Protein AF-A0A9W6TYP0-F1 (afdb_monomer)

Structure (mmCIF, N/CA/C/O backbone):
data_AF-A0A9W6TYP0-F1
#
_entry.id   AF-A0A9W6TYP0-F1
#
loop_
_atom_site.group_PDB
_atom_site.id
_atom_site.type_symbol
_atom_site.label_atom_id
_atom_site.label_alt_id
_atom_site.label_comp_id
_atom_site.label_asym_id
_atom_site.label_entity_id
_atom_site.label_seq_id
_atom_site.pdbx_PDB_ins_code
_atom_site.Cartn_x
_atom_site.Cartn_y
_atom_site.Cartn_z
_atom_site.occupancy
_atom_site.B_iso_or_equiv
_atom_site.auth_seq_id
_atom_site.auth_comp_id
_atom_site.auth_asym_id
_atom_site.auth_atom_id
_atom_site.pdbx_PDB_model_num
ATOM 1 N N . MET A 1 1 ? -6.550 -7.919 21.035 1.00 45.91 1 MET A N 1
ATOM 2 C CA . MET A 1 1 ? -5.347 -8.775 21.146 1.00 45.91 1 MET A CA 1
ATOM 3 C C . MET A 1 1 ? -4.154 -7.860 21.370 1.00 45.91 1 MET A C 1
ATOM 5 O O . MET A 1 1 ? -4.134 -6.803 20.760 1.00 45.91 1 MET A O 1
ATOM 9 N N . HIS A 1 2 ? -3.223 -8.211 22.259 1.00 44.03 2 HIS A N 1
ATOM 10 C CA . HIS A 1 2 ? -2.003 -7.440 22.532 1.00 44.03 2 HIS A CA 1
ATOM 11 C C . HIS A 1 2 ? -0.826 -8.184 21.891 1.00 44.03 2 HIS A C 1
ATOM 13 O O . HIS A 1 2 ? -0.590 -9.338 22.238 1.00 44.03 2 HIS A O 1
ATOM 19 N N . PHE A 1 3 ? -0.145 -7.571 20.923 1.00 44.44 3 PHE A N 1
ATOM 20 C CA . PHE A 1 3 ? 1.033 -8.158 20.281 1.00 44.44 3 PHE A CA 1
ATOM 21 C C . PHE A 1 3 ? 2.247 -7.942 21.193 1.00 44.44 3 PHE A C 1
ATOM 23 O O . PHE A 1 3 ? 2.564 -6.800 21.519 1.00 44.44 3 PHE A O 1
ATOM 30 N N . ASP A 1 4 ? 2.880 -9.022 21.652 1.00 62.97 4 ASP A N 1
ATOM 31 C CA . ASP A 1 4 ? 4.096 -8.966 22.468 1.00 62.97 4 ASP A CA 1
ATOM 32 C C . ASP A 1 4 ? 5.327 -9.202 21.574 1.00 62.97 4 ASP A C 1
ATOM 34 O O . ASP A 1 4 ? 5.536 -10.332 21.128 1.00 62.97 4 ASP A O 1
ATOM 38 N N . PRO A 1 5 ? 6.147 -8.170 21.297 1.00 43.84 5 PRO A N 1
ATOM 39 C CA . PRO A 1 5 ? 7.323 -8.298 20.439 1.00 43.84 5 PRO 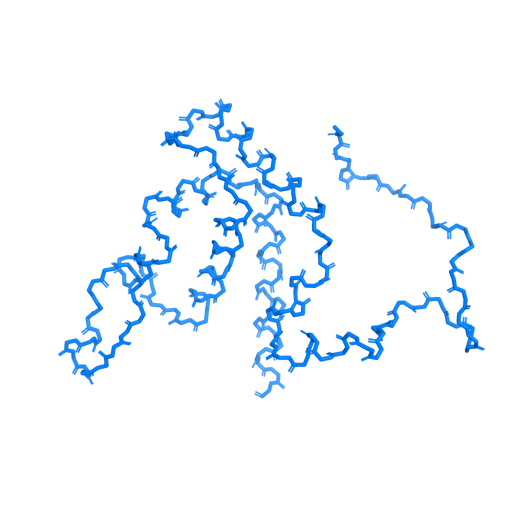A CA 1
ATOM 40 C C . PRO A 1 5 ? 8.440 -9.164 21.046 1.00 43.84 5 PRO A C 1
ATOM 42 O O . PRO A 1 5 ? 9.354 -9.543 20.319 1.00 43.84 5 PRO A O 1
ATOM 45 N N . ASN A 1 6 ? 8.376 -9.492 22.343 1.00 60.91 6 ASN A N 1
ATOM 46 C CA . ASN A 1 6 ? 9.315 -10.403 23.009 1.00 60.91 6 ASN A CA 1
ATOM 47 C C . ASN A 1 6 ? 8.686 -11.764 23.343 1.00 60.91 6 ASN A C 1
ATOM 49 O O . ASN A 1 6 ? 9.338 -12.605 23.967 1.00 60.91 6 ASN A O 1
ATOM 53 N N . GLY A 1 7 ? 7.434 -11.991 22.940 1.00 57.75 7 GLY A N 1
ATOM 54 C CA . GLY A 1 7 ? 6.731 -13.239 23.191 1.00 57.75 7 GLY A CA 1
ATOM 55 C C . GLY A 1 7 ? 7.383 -14.388 22.428 1.00 57.75 7 GLY A C 1
ATOM 56 O O . GLY A 1 7 ? 7.231 -14.498 21.214 1.00 57.75 7 GLY A O 1
ATOM 57 N N . HIS A 1 8 ? 8.097 -15.259 23.137 1.00 51.88 8 HIS A N 1
ATOM 58 C CA . HIS A 1 8 ? 8.525 -16.548 22.604 1.00 51.88 8 HIS A CA 1
ATOM 59 C C . HIS A 1 8 ? 7.448 -17.588 22.905 1.00 51.88 8 HIS A C 1
ATOM 61 O O . HIS A 1 8 ? 7.127 -17.851 24.063 1.00 51.88 8 HIS A O 1
ATOM 67 N N . LEU A 1 9 ? 6.888 -18.178 21.852 1.00 57.09 9 LEU A N 1
ATOM 68 C CA . LEU A 1 9 ? 6.117 -19.409 21.968 1.00 57.09 9 LEU A CA 1
ATOM 69 C C . LEU A 1 9 ? 7.108 -20.567 22.104 1.00 57.09 9 LEU A C 1
ATOM 71 O O . LEU A 1 9 ? 8.051 -20.657 21.318 1.00 57.09 9 LEU A O 1
ATOM 75 N N . GLU A 1 10 ? 6.902 -21.435 23.097 1.00 63.47 10 GLU A N 1
ATOM 76 C CA . GLU A 1 10 ? 7.586 -22.730 23.129 1.00 63.47 10 GLU A CA 1
ATOM 77 C C . GLU A 1 10 ? 7.326 -23.464 21.809 1.00 63.47 10 GLU A C 1
ATOM 79 O O . GLU A 1 10 ? 6.229 -23.375 21.244 1.00 63.47 10 GLU A O 1
ATOM 84 N N . GLU A 1 11 ? 8.351 -24.148 21.296 1.00 59.19 11 GLU A N 1
ATOM 85 C CA . GLU A 1 11 ? 8.248 -24.862 20.028 1.00 59.19 11 GLU A CA 1
ATOM 86 C C . GLU A 1 11 ? 7.068 -25.849 20.094 1.00 59.19 11 GLU A C 1
AT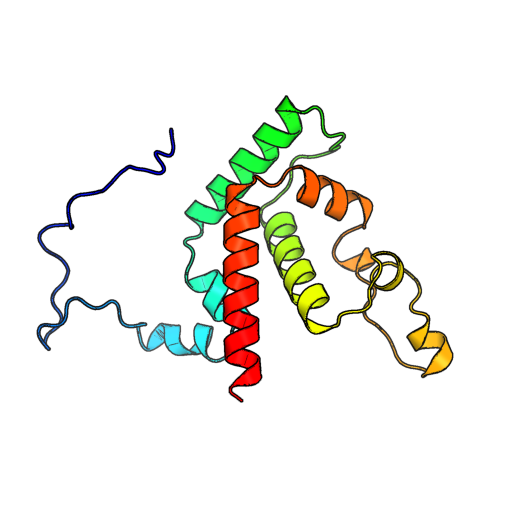OM 88 O O . GLU A 1 11 ? 6.991 -26.647 21.035 1.00 59.19 11 GLU A O 1
ATOM 93 N N . PRO A 1 12 ? 6.119 -25.797 19.140 1.00 59.59 12 PRO A N 1
ATOM 94 C CA . PRO A 1 12 ? 4.944 -26.650 19.186 1.00 59.59 12 PRO A CA 1
ATOM 95 C C . PRO A 1 12 ? 5.333 -28.130 19.225 1.00 59.59 12 PRO A C 1
ATOM 97 O O . PRO A 1 12 ? 5.967 -28.652 18.309 1.00 59.59 12 PRO A O 1
ATOM 100 N N . VAL A 1 13 ? 4.919 -28.833 20.277 1.00 70.62 13 VAL A N 1
ATOM 101 C CA . VAL A 1 13 ? 5.115 -30.282 20.393 1.00 70.62 13 VAL A CA 1
ATOM 102 C C . VAL A 1 13 ? 4.194 -31.009 19.410 1.00 70.62 13 VAL A C 1
ATOM 104 O O . VAL A 1 13 ? 3.003 -30.714 19.334 1.00 70.62 13 VAL A O 1
ATOM 107 N N . GLY A 1 14 ? 4.732 -31.986 18.675 1.00 63.00 14 GLY A N 1
ATOM 108 C CA . GLY A 1 14 ? 3.949 -32.797 17.733 1.00 63.00 14 GLY A CA 1
ATOM 109 C C . GLY A 1 14 ? 3.786 -32.182 16.340 1.00 63.00 14 GLY A C 1
ATOM 110 O O . GLY A 1 14 ? 2.738 -32.353 15.717 1.00 63.00 14 GLY A O 1
ATOM 111 N N . LEU A 1 15 ? 4.808 -31.475 15.841 1.00 65.00 15 LEU A N 1
ATOM 112 C CA . LEU A 1 15 ? 4.859 -31.052 14.440 1.00 65.00 15 LEU A CA 1
ATOM 113 C C . LEU A 1 15 ? 4.634 -32.250 13.507 1.00 65.00 15 LEU A C 1
ATOM 115 O O . LEU A 1 15 ? 5.137 -33.348 13.749 1.00 65.00 15 LEU A O 1
ATO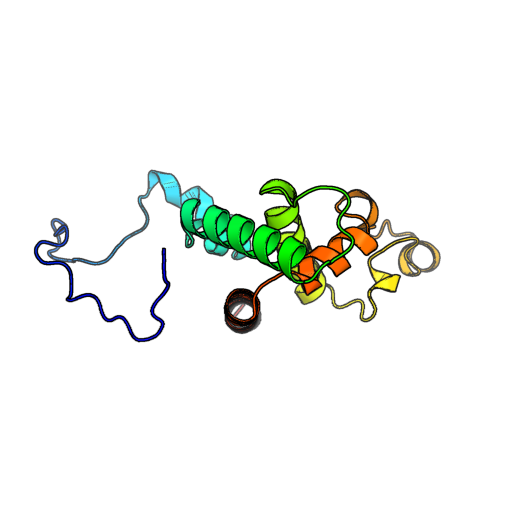M 119 N N . PHE A 1 16 ? 3.878 -32.021 12.433 1.00 69.12 16 PHE A N 1
ATOM 120 C CA . PHE A 1 16 ? 3.627 -33.028 11.408 1.00 69.12 16 PHE A CA 1
ATOM 121 C C . PHE A 1 16 ? 4.959 -33.543 10.849 1.00 69.12 16 PHE A C 1
ATOM 123 O O . PHE A 1 16 ? 5.708 -32.787 10.229 1.00 69.12 16 PHE A O 1
ATOM 130 N N . GLN A 1 17 ? 5.245 -34.824 11.079 1.00 69.62 17 GLN A N 1
ATOM 131 C CA . GLN A 1 17 ? 6.395 -35.502 10.497 1.00 69.62 17 GLN A CA 1
ATOM 132 C C . GLN A 1 17 ? 5.998 -36.087 9.151 1.00 69.62 17 GLN A C 1
ATOM 134 O O . GLN A 1 17 ? 5.050 -36.869 9.044 1.00 69.62 17 GLN A O 1
ATOM 139 N N . ARG A 1 18 ? 6.731 -35.684 8.118 1.00 70.50 18 ARG A N 1
ATOM 140 C CA . ARG A 1 18 ? 6.630 -36.288 6.792 1.00 70.50 18 ARG A CA 1
ATOM 141 C C . ARG A 1 18 ? 7.227 -37.693 6.806 1.00 70.50 18 ARG A C 1
ATOM 143 O O . ARG A 1 18 ? 7.971 -38.061 7.711 1.00 70.50 18 ARG A O 1
ATOM 150 N N . GLU A 1 19 ? 6.927 -38.469 5.767 1.00 77.94 19 GLU A N 1
ATOM 151 C CA . GLU A 1 19 ? 7.458 -39.831 5.605 1.00 77.94 19 GLU A CA 1
ATOM 152 C C . GLU A 1 19 ? 8.996 -39.878 5.532 1.00 77.94 19 GLU A C 1
ATOM 154 O O . GLU A 1 19 ? 9.594 -40.894 5.873 1.00 77.94 19 GLU A O 1
ATOM 159 N N . ASP A 1 20 ? 9.643 -38.775 5.142 1.00 81.62 20 ASP A N 1
ATOM 160 C CA . ASP A 1 20 ? 11.103 -38.606 5.126 1.00 81.62 20 ASP A CA 1
ATOM 161 C C . ASP A 1 20 ? 11.697 -38.205 6.495 1.00 81.62 20 ASP A C 1
ATOM 163 O O . ASP A 1 20 ? 12.907 -38.007 6.614 1.00 81.62 20 ASP A O 1
ATOM 167 N N . GLY A 1 21 ? 10.862 -38.079 7.531 1.00 78.88 21 GLY A N 1
ATOM 168 C CA . GLY A 1 21 ? 11.253 -37.650 8.875 1.00 78.88 21 GLY A CA 1
ATOM 169 C C . GLY A 1 21 ? 11.454 -36.139 9.024 1.00 78.88 21 GLY A C 1
ATOM 170 O O . GLY A 1 21 ? 11.784 -35.678 10.118 1.00 78.88 21 GLY A O 1
ATOM 171 N N . SER A 1 22 ? 11.244 -35.354 7.963 1.00 74.19 22 SER A N 1
ATOM 172 C CA . SER A 1 22 ? 11.348 -33.898 8.010 1.00 74.19 22 SER A CA 1
ATOM 173 C C . SER A 1 22 ? 10.118 -33.261 8.662 1.00 74.19 22 SER A C 1
ATOM 175 O O . SER A 1 22 ? 8.974 -33.659 8.424 1.00 74.19 22 SER A O 1
ATOM 177 N N . THR A 1 23 ? 10.354 -32.215 9.453 1.00 71.62 23 THR A N 1
ATOM 178 C CA . THR A 1 23 ? 9.321 -31.315 9.995 1.00 71.62 23 THR A CA 1
ATOM 179 C C . THR A 1 23 ? 9.195 -30.022 9.183 1.00 71.62 23 THR A C 1
ATOM 181 O O . THR A 1 23 ? 8.412 -29.137 9.528 1.00 71.62 23 THR A O 1
ATOM 184 N N . SER A 1 24 ? 9.953 -29.888 8.088 1.00 62.12 24 SER A N 1
ATOM 185 C CA . SER A 1 24 ? 9.953 -28.687 7.257 1.00 62.12 24 SER A CA 1
ATOM 186 C C . SER A 1 24 ? 8.625 -28.514 6.515 1.00 62.12 24 SER A C 1
ATOM 188 O O . SER A 1 24 ? 8.074 -29.444 5.911 1.00 62.12 24 SER A O 1
ATOM 190 N N . SER A 1 25 ? 8.127 -27.279 6.492 1.00 62.41 25 SER A N 1
ATOM 191 C CA . SER A 1 25 ? 7.032 -26.889 5.611 1.00 62.41 25 SER A CA 1
ATOM 192 C C . SER A 1 25 ? 7.525 -26.877 4.163 1.00 62.41 25 SER A C 1
ATOM 194 O O . SER A 1 25 ? 8.310 -26.014 3.780 1.00 62.41 25 SER A O 1
ATOM 196 N N . VAL A 1 26 ? 7.059 -27.821 3.348 1.00 63.03 26 VAL A N 1
ATOM 197 C CA . VAL A 1 26 ? 7.251 -27.800 1.891 1.00 63.03 26 VAL A CA 1
ATOM 198 C C . VAL A 1 26 ? 5.947 -27.367 1.248 1.00 63.03 26 VAL A C 1
ATOM 200 O O . VAL A 1 26 ? 4.876 -27.865 1.617 1.00 63.03 26 VAL A O 1
ATOM 203 N N . LEU A 1 27 ? 6.062 -26.467 0.276 1.00 59.38 27 LEU A N 1
ATOM 204 C CA . LEU A 1 27 ? 4.974 -26.067 -0.599 1.00 59.38 27 LEU A CA 1
ATOM 205 C C . LEU A 1 27 ? 4.318 -27.313 -1.205 1.00 59.38 27 LEU A C 1
ATOM 207 O O . LEU A 1 27 ? 5.002 -28.171 -1.761 1.00 59.38 27 LEU A O 1
ATOM 211 N N . LYS A 1 28 ? 2.995 -27.442 -1.068 1.00 67.00 28 LYS A N 1
ATOM 212 C CA . LYS A 1 28 ? 2.293 -28.544 -1.723 1.00 67.00 28 LYS A CA 1
ATOM 213 C C . LYS A 1 28 ? 2.368 -28.361 -3.232 1.00 67.00 28 LYS A C 1
ATOM 215 O O . LYS A 1 28 ? 2.156 -27.256 -3.726 1.00 67.00 28 LYS A O 1
ATOM 220 N N . GLU A 1 29 ? 2.578 -29.463 -3.942 1.00 72.25 29 GLU A N 1
ATOM 221 C CA . GLU A 1 29 ? 2.727 -29.468 -5.398 1.00 72.25 29 GLU A CA 1
ATOM 222 C C . GLU A 1 29 ? 1.532 -28.810 -6.110 1.00 72.25 29 GLU A C 1
ATOM 224 O O . GLU A 1 29 ? 1.705 -28.038 -7.046 1.00 72.25 29 GLU A O 1
ATOM 229 N N . GLU A 1 30 ? 0.321 -29.008 -5.582 1.00 69.06 30 GLU A N 1
ATOM 230 C CA . GLU A 1 30 ? -0.921 -28.393 -6.074 1.00 69.06 30 GLU A CA 1
ATOM 231 C C . GLU A 1 30 ? -0.923 -26.853 -6.032 1.00 69.06 30 GLU A C 1
ATOM 233 O O . GLU A 1 30 ? -1.592 -26.215 -6.843 1.00 69.06 30 GLU A O 1
ATOM 238 N N . TYR A 1 31 ? -0.140 -26.243 -5.138 1.00 60.31 31 TYR A N 1
ATOM 239 C CA . TYR A 1 31 ? -0.004 -24.790 -5.011 1.00 60.31 31 TYR A CA 1
ATOM 240 C C . TYR A 1 31 ? 1.296 -24.255 -5.608 1.00 60.31 31 TYR A C 1
ATOM 242 O O . TYR A 1 31 ? 1.485 -23.041 -5.606 1.00 60.31 31 TYR A O 1
ATOM 250 N N . ARG A 1 32 ? 2.168 -25.116 -6.155 1.00 68.00 32 ARG A N 1
ATOM 251 C CA . ARG A 1 32 ? 3.455 -24.705 -6.736 1.00 68.00 32 ARG A CA 1
ATOM 252 C C . ARG A 1 32 ? 3.287 -23.600 -7.777 1.00 68.00 32 ARG A C 1
ATOM 254 O O . ARG A 1 32 ? 3.966 -22.583 -7.693 1.00 68.00 32 ARG A O 1
ATOM 261 N N . HIS A 1 33 ? 2.295 -23.746 -8.653 1.00 64.94 33 HIS A N 1
ATOM 262 C CA . HIS A 1 33 ? 1.976 -22.776 -9.701 1.00 64.94 33 HIS A CA 1
ATOM 263 C C . HIS A 1 33 ? 1.764 -21.343 -9.174 1.00 64.94 33 HIS A C 1
ATOM 265 O O . HIS A 1 33 ? 2.138 -20.384 -9.837 1.00 64.94 33 HIS A O 1
ATOM 271 N N . MET A 1 34 ? 1.244 -21.162 -7.952 1.00 52.62 34 MET A N 1
ATOM 272 C CA . MET A 1 34 ? 1.034 -19.828 -7.366 1.00 52.62 34 MET A CA 1
ATOM 273 C C . MET A 1 34 ? 2.350 -19.084 -7.083 1.00 52.62 34 MET A C 1
ATOM 275 O O . MET A 1 34 ? 2.366 -17.854 -7.052 1.00 52.62 34 MET A O 1
ATOM 279 N N . PHE A 1 35 ? 3.446 -19.826 -6.906 1.00 57.59 35 PHE A N 1
ATOM 280 C CA . PHE A 1 35 ? 4.784 -19.318 -6.587 1.00 57.59 35 PHE A CA 1
ATOM 281 C C . PHE A 1 35 ? 5.713 -19.290 -7.812 1.00 57.59 35 PHE A C 1
ATOM 283 O O . PHE A 1 35 ? 6.806 -18.735 -7.746 1.00 57.59 35 PHE A O 1
ATOM 290 N N . GLU A 1 36 ? 5.276 -19.852 -8.943 1.00 62.38 36 GLU A N 1
ATOM 291 C CA . GLU A 1 36 ? 6.026 -19.883 -10.207 1.00 62.38 36 GLU A CA 1
ATOM 292 C C . GLU A 1 36 ? 5.890 -18.584 -11.021 1.00 62.38 36 GLU A C 1
ATOM 294 O O . GLU A 1 36 ? 6.619 -18.382 -11.989 1.00 62.38 36 GLU A O 1
ATOM 299 N N . HIS A 1 37 ? 4.957 -17.696 -10.657 1.00 55.94 37 HIS A N 1
ATOM 300 C CA . HIS A 1 37 ? 4.591 -16.548 -11.492 1.00 55.94 37 HIS A CA 1
ATOM 301 C C . HIS A 1 37 ? 5.370 -15.254 -11.193 1.00 55.94 37 HIS A C 1
ATOM 303 O O . HIS A 1 37 ? 5.742 -14.553 -12.131 1.00 55.94 37 HIS A O 1
ATOM 309 N N . SER A 1 38 ? 5.626 -14.909 -9.924 1.00 61.69 38 SER A N 1
ATOM 310 C CA . SER A 1 38 ? 6.473 -13.760 -9.553 1.00 61.69 38 SER A CA 1
ATOM 311 C C . SER A 1 38 ? 6.872 -13.787 -8.072 1.00 61.69 38 SER A C 1
ATOM 313 O O . SER A 1 38 ? 6.102 -14.239 -7.223 1.00 61.69 38 SER A O 1
ATOM 315 N N . ALA A 1 39 ? 8.039 -13.220 -7.735 1.00 61.53 39 ALA A N 1
ATOM 316 C CA . ALA A 1 39 ? 8.494 -13.044 -6.347 1.00 61.53 39 ALA A CA 1
ATOM 317 C C . ALA A 1 39 ? 7.465 -12.294 -5.472 1.00 61.53 39 ALA A C 1
ATOM 319 O O . ALA A 1 39 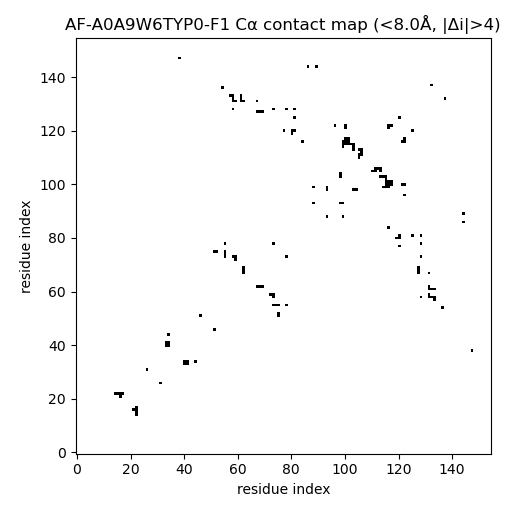? 7.338 -12.545 -4.274 1.00 61.53 39 ALA A O 1
ATOM 320 N N . SER A 1 40 ? 6.675 -11.405 -6.080 1.00 57.72 40 SER A N 1
ATOM 321 C CA . SER A 1 40 ? 5.575 -10.690 -5.430 1.00 57.72 40 SER A CA 1
ATOM 322 C C . SER A 1 40 ? 4.381 -11.589 -5.080 1.00 57.72 40 SER A C 1
ATOM 324 O O . SER A 1 40 ? 3.845 -11.457 -3.981 1.00 57.72 40 SER A O 1
ATOM 326 N N . SER A 1 41 ? 3.988 -12.538 -5.936 1.00 59.72 41 SER A N 1
ATOM 327 C CA . SER A 1 41 ? 2.943 -13.525 -5.607 1.00 59.72 41 SER A CA 1
ATOM 328 C C . SER A 1 41 ? 3.378 -14.441 -4.465 1.00 59.72 41 SER A C 1
ATOM 330 O O . SER A 1 41 ? 2.615 -14.661 -3.522 1.00 59.72 41 SER A O 1
ATOM 332 N N . SER A 1 42 ? 4.635 -14.889 -4.499 1.00 62.59 42 SER A N 1
ATOM 333 C CA . SER A 1 42 ? 5.236 -15.691 -3.433 1.00 62.59 42 SER A CA 1
ATOM 334 C C . SER A 1 42 ? 5.226 -14.948 -2.095 1.00 62.59 42 SER A C 1
ATOM 336 O O . SER A 1 42 ? 4.809 -15.513 -1.086 1.00 62.59 42 SER A O 1
ATOM 338 N N . PHE A 1 43 ? 5.582 -13.659 -2.085 1.00 66.38 43 PHE A N 1
ATOM 339 C CA . PHE A 1 43 ? 5.552 -12.825 -0.881 1.00 66.38 43 PHE A CA 1
ATOM 340 C C . PHE A 1 43 ? 4.158 -12.742 -0.238 1.00 66.38 43 PHE A C 1
ATOM 342 O O . PHE A 1 43 ? 4.013 -12.951 0.968 1.00 66.38 43 PHE A O 1
ATOM 349 N N . PHE A 1 44 ? 3.113 -12.478 -1.029 1.00 63.28 44 PHE A N 1
ATOM 350 C CA . PHE A 1 44 ? 1.754 -12.389 -0.484 1.00 63.28 44 PHE A CA 1
ATOM 351 C C . PHE A 1 44 ? 1.202 -13.740 -0.027 1.00 63.28 44 PHE A C 1
ATOM 353 O O . PHE A 1 44 ? 0.406 -13.773 0.910 1.00 63.28 44 PHE A O 1
ATOM 360 N N . ALA A 1 45 ? 1.639 -14.844 -0.636 1.00 65.50 45 ALA A N 1
ATOM 361 C CA . ALA A 1 45 ? 1.245 -16.186 -0.225 1.00 65.50 45 ALA A CA 1
ATOM 362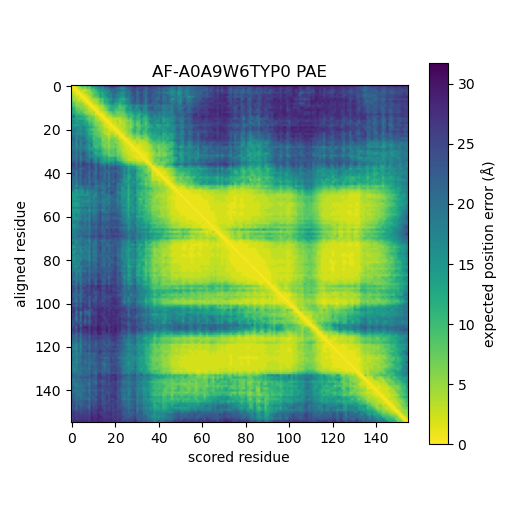 C C . ALA A 1 45 ? 1.907 -16.636 1.094 1.00 65.50 45 ALA A C 1
ATOM 364 O O . ALA A 1 45 ? 1.349 -17.481 1.796 1.00 65.50 45 ALA A O 1
ATOM 365 N N . TYR A 1 46 ? 3.053 -16.053 1.467 1.00 66.88 46 TYR A N 1
ATOM 366 C CA . TYR A 1 46 ? 3.735 -16.344 2.735 1.00 66.88 46 TYR A CA 1
ATOM 367 C C . TYR A 1 46 ? 3.011 -15.789 3.968 1.00 66.88 46 TYR A C 1
ATOM 369 O O . TYR A 1 46 ? 3.157 -16.332 5.064 1.00 66.88 46 TYR A O 1
ATOM 377 N N . LEU A 1 47 ? 2.233 -14.715 3.812 1.00 75.50 47 LEU A N 1
ATOM 378 C CA . LEU A 1 47 ? 1.541 -14.066 4.923 1.00 75.50 47 LEU A CA 1
ATOM 379 C C . LEU A 1 47 ? 0.053 -14.448 4.930 1.00 75.50 47 LEU A C 1
ATOM 381 O O . LEU A 1 47 ? -0.663 -14.126 3.979 1.00 75.50 47 LEU A O 1
ATOM 385 N N . PRO A 1 48 ? -0.455 -15.095 6.002 1.00 81.56 48 PRO A N 1
ATOM 386 C CA . PRO A 1 48 ? -1.854 -15.506 6.077 1.00 81.56 48 PRO A CA 1
ATOM 387 C C . PRO A 1 48 ? -2.819 -14.331 5.900 1.00 81.56 48 PRO A C 1
ATOM 389 O O . PRO A 1 48 ? -2.578 -13.237 6.403 1.00 81.56 48 PRO A O 1
ATOM 392 N N . LEU A 1 49 ? -3.985 -14.564 5.292 1.00 82.19 49 LEU A N 1
ATOM 393 C CA . LEU A 1 49 ? -5.005 -13.519 5.111 1.00 82.19 49 LEU A CA 1
ATOM 394 C C . LEU A 1 49 ? -5.382 -12.814 6.430 1.00 82.19 49 LEU A C 1
ATOM 396 O O . LEU A 1 49 ? -5.606 -11.604 6.447 1.00 82.19 49 LEU A O 1
ATOM 400 N N . TYR A 1 50 ? -5.406 -13.554 7.542 1.00 83.50 50 TYR A N 1
ATOM 401 C CA . TYR A 1 50 ? -5.669 -13.012 8.878 1.00 83.50 50 TYR A CA 1
ATOM 402 C C . TYR A 1 50 ? -4.644 -11.964 9.321 1.00 83.50 50 TYR A C 1
ATOM 404 O O . TYR A 1 50 ? -5.019 -10.985 9.965 1.00 83.50 50 TYR A O 1
ATOM 412 N N . PHE A 1 51 ? -3.373 -12.121 8.940 1.00 85.69 51 PHE A N 1
ATOM 413 C CA . PHE A 1 51 ? -2.345 -11.117 9.205 1.00 85.69 51 PHE A CA 1
ATOM 414 C C . PHE A 1 51 ? -2.723 -9.788 8.543 1.00 85.69 51 PHE A C 1
ATOM 416 O O . PHE A 1 51 ? -2.767 -8.749 9.199 1.00 85.69 51 PHE A O 1
ATOM 423 N N . TRP A 1 52 ? -3.108 -9.826 7.267 1.00 87.38 52 TRP A N 1
ATOM 424 C CA . TRP A 1 52 ? -3.517 -8.627 6.536 1.00 87.38 52 TRP A CA 1
ATOM 425 C C . TRP A 1 52 ? -4.815 -8.013 7.064 1.00 87.38 52 TRP A C 1
ATOM 427 O O . TRP A 1 52 ? -4.965 -6.791 7.053 1.00 87.38 52 TRP A O 1
ATOM 437 N N . GLN A 1 53 ? -5.744 -8.833 7.564 1.00 90.50 53 GLN A N 1
ATOM 438 C CA . GLN A 1 53 ? -6.957 -8.335 8.220 1.00 90.50 53 GLN A CA 1
ATOM 439 C C . GLN A 1 53 ? -6.614 -7.567 9.496 1.00 90.50 53 GLN A C 1
ATOM 441 O O . GLN A 1 53 ? -7.172 -6.494 9.727 1.00 90.50 53 GLN A O 1
ATOM 446 N N . GLN A 1 54 ? -5.664 -8.078 10.280 1.00 89.38 54 GLN A N 1
ATOM 447 C CA . GLN A 1 54 ? -5.185 -7.407 11.481 1.00 89.38 54 GLN A CA 1
ATOM 448 C C . GLN A 1 54 ? -4.463 -6.099 11.136 1.00 89.38 54 GLN A C 1
ATOM 450 O O . GLN A 1 54 ? -4.778 -5.060 11.711 1.00 89.38 54 GLN A O 1
ATOM 455 N N . VAL A 1 55 ? -3.578 -6.106 10.133 1.00 89.62 55 VAL A N 1
ATOM 456 C CA . VAL A 1 55 ? -2.923 -4.884 9.629 1.00 89.62 55 VAL A CA 1
ATOM 457 C C . VAL A 1 55 ? -3.954 -3.837 9.204 1.00 89.62 55 VAL A C 1
ATOM 459 O O . VAL A 1 55 ? -3.831 -2.661 9.555 1.00 89.62 55 VAL A O 1
ATOM 462 N N . LEU A 1 56 ? -4.992 -4.250 8.473 1.00 93.06 56 LEU A N 1
ATOM 463 C CA . LEU A 1 56 ? -6.063 -3.358 8.040 1.00 93.06 56 LEU A CA 1
ATOM 464 C C . LEU A 1 56 ? -6.843 -2.778 9.226 1.00 93.06 56 LEU A C 1
ATOM 466 O O . LEU A 1 56 ? -7.145 -1.581 9.236 1.00 93.06 56 LEU A O 1
ATOM 470 N N . HIS A 1 57 ? -7.175 -3.619 10.207 1.00 91.75 57 HIS A N 1
ATOM 471 C CA . HIS A 1 57 ? -7.886 -3.211 11.414 1.00 91.75 57 HIS A CA 1
ATOM 472 C C . HIS A 1 57 ? -7.095 -2.153 12.188 1.00 91.75 57 HIS A C 1
ATOM 474 O O . HIS A 1 57 ? -7.612 -1.061 12.430 1.00 91.75 57 HIS A O 1
ATOM 480 N N . GLU A 1 58 ? -5.821 -2.423 12.477 1.00 90.69 58 GLU A N 1
ATOM 481 C CA . GLU A 1 58 ? -4.958 -1.491 13.208 1.00 90.69 58 GLU A CA 1
ATOM 482 C C . GLU A 1 58 ? -4.714 -0.193 12.428 1.00 90.69 58 GLU A C 1
ATOM 484 O O . GLU A 1 58 ? -4.751 0.892 13.005 1.00 90.69 58 GLU A O 1
ATOM 489 N N . THR A 1 59 ? -4.561 -0.266 11.102 1.00 91.94 59 THR A N 1
ATOM 490 C CA . THR A 1 59 ? -4.406 0.927 10.248 1.00 91.94 59 THR A CA 1
ATOM 491 C C . THR A 1 59 ? -5.637 1.835 10.323 1.00 91.94 59 THR A C 1
ATOM 493 O O . THR A 1 59 ? -5.519 3.058 10.431 1.00 91.94 59 THR A O 1
ATOM 496 N N . ASN A 1 60 ? -6.839 1.253 10.283 1.00 93.06 60 ASN A N 1
ATOM 497 C CA . ASN A 1 60 ? -8.085 2.008 10.403 1.00 93.06 60 ASN A CA 1
ATOM 498 C C . ASN A 1 60 ? -8.272 2.593 11.811 1.00 93.06 60 ASN A C 1
ATOM 500 O O . ASN A 1 60 ? -8.659 3.759 11.932 1.00 93.06 60 ASN A O 1
ATOM 504 N N . ASN A 1 61 ? -7.948 1.829 12.858 1.00 92.00 61 ASN A N 1
ATOM 505 C CA . ASN A 1 61 ? -7.972 2.316 14.239 1.00 92.00 61 ASN A CA 1
ATOM 506 C C . ASN A 1 61 ? -7.006 3.490 14.420 1.00 92.00 61 ASN A C 1
ATOM 508 O O . ASN A 1 61 ? -7.397 4.541 14.930 1.00 92.00 61 ASN A O 1
ATOM 512 N N . TYR A 1 62 ? -5.771 3.355 13.933 1.00 90.69 62 TYR A N 1
ATOM 513 C CA . TYR A 1 62 ? -4.765 4.408 13.998 1.00 90.69 62 TYR A CA 1
ATOM 514 C C . TYR A 1 62 ? -5.227 5.675 13.275 1.00 90.69 62 TYR A C 1
ATOM 516 O O . TYR A 1 62 ? -5.103 6.773 13.822 1.00 90.69 62 TYR A O 1
ATOM 524 N N . ALA A 1 63 ? -5.798 5.541 12.074 1.00 90.56 63 ALA A N 1
ATOM 525 C CA . ALA A 1 63 ? -6.327 6.678 11.327 1.00 90.56 63 ALA A CA 1
ATOM 526 C C . ALA A 1 63 ? -7.441 7.411 12.088 1.00 90.56 63 ALA A C 1
ATOM 528 O O . ALA A 1 63 ? -7.466 8.643 12.084 1.00 90.56 63 ALA A O 1
ATOM 529 N N . SER A 1 64 ? -8.317 6.665 12.770 1.00 89.19 64 SER A N 1
ATOM 530 C CA . SER A 1 64 ? -9.376 7.226 13.612 1.00 89.19 64 SER A CA 1
ATOM 531 C C . SER A 1 64 ? -8.814 7.955 14.836 1.00 89.19 64 SER A C 1
ATOM 533 O O . SER A 1 64 ? -9.223 9.079 15.115 1.00 89.19 64 SER A O 1
ATOM 535 N N . VAL A 1 65 ? -7.872 7.340 15.557 1.00 89.62 65 VAL A N 1
ATOM 536 C CA . VAL A 1 65 ? -7.276 7.906 16.782 1.00 89.62 65 VAL A CA 1
ATOM 537 C C . VAL A 1 65 ? -6.452 9.160 16.483 1.00 89.62 65 VAL A C 1
ATOM 539 O O . VAL A 1 65 ? -6.510 10.129 17.232 1.00 89.62 65 VAL A O 1
ATOM 542 N N . ASN A 1 66 ? -5.725 9.173 15.364 1.00 88.12 66 ASN A N 1
ATOM 543 C CA . ASN A 1 66 ? -4.856 10.287 14.971 1.00 88.12 66 ASN A CA 1
ATOM 544 C C . ASN A 1 66 ? -5.559 11.320 14.074 1.00 88.12 66 ASN A C 1
ATOM 546 O O . ASN A 1 66 ? -4.890 12.152 13.462 1.00 88.12 66 ASN A O 1
ATOM 550 N N . ALA A 1 67 ? -6.893 11.256 13.969 1.00 88.00 67 ALA A N 1
ATOM 551 C CA . ALA A 1 67 ? -7.719 12.173 13.182 1.00 88.00 67 ALA A CA 1
ATOM 552 C C . ALA A 1 67 ? -7.210 12.389 11.740 1.00 88.00 67 ALA A C 1
ATOM 554 O O . ALA A 1 67 ? -7.307 13.488 11.183 1.00 88.00 67 ALA A O 1
ATOM 555 N N . ILE A 1 68 ? -6.671 11.335 11.113 1.00 88.25 68 ILE A N 1
ATOM 556 C CA . ILE A 1 68 ? -6.288 11.391 9.700 1.00 88.25 68 ILE A CA 1
ATOM 557 C C . ILE A 1 68 ? -7.580 11.624 8.905 1.00 88.25 68 ILE A C 1
ATOM 559 O O . ILE A 1 68 ? -8.552 10.898 9.121 1.00 88.25 68 ILE A O 1
ATOM 563 N N . PRO A 1 69 ? -7.633 12.602 7.978 1.00 88.31 69 PRO A N 1
ATOM 564 C CA . PRO A 1 69 ? -8.868 13.010 7.307 1.00 88.31 69 PRO A CA 1
ATOM 565 C C . PRO A 1 69 ? -9.301 12.002 6.225 1.00 88.31 69 PRO A C 1
ATOM 567 O O . PRO A 1 69 ? -9.346 12.299 5.024 1.00 88.31 69 PRO A O 1
ATOM 570 N N . ILE A 1 70 ? -9.612 10.775 6.640 1.00 88.88 70 ILE A N 1
ATOM 571 C CA . ILE A 1 70 ? -10.151 9.715 5.797 1.00 88.88 70 ILE A CA 1
ATOM 572 C C . ILE A 1 70 ? -11.677 9.831 5.735 1.00 88.88 70 ILE A C 1
ATOM 574 O O . ILE A 1 70 ? -12.363 9.834 6.747 1.00 88.88 70 ILE A O 1
ATOM 578 N N . LYS A 1 71 ? -12.233 9.922 4.521 1.00 87.06 71 LYS A N 1
ATOM 579 C CA . LYS A 1 71 ? -13.696 9.961 4.320 1.00 87.06 71 LYS A CA 1
ATOM 580 C C . LYS A 1 71 ? -14.367 8.612 4.591 1.00 87.06 71 LYS A C 1
ATOM 582 O O . LYS A 1 71 ? -15.527 8.565 4.970 1.00 87.06 71 LYS A O 1
ATOM 587 N N . LYS A 1 72 ? -13.641 7.527 4.319 1.00 92.94 72 LYS A N 1
ATOM 588 C CA . LYS A 1 72 ? -14.082 6.142 4.490 1.00 92.94 72 LYS A CA 1
ATOM 589 C C . LYS A 1 72 ? -12.921 5.303 5.038 1.00 92.94 72 LYS A C 1
ATOM 591 O O . LYS A 1 72 ? -11.776 5.583 4.642 1.00 92.94 72 LYS A O 1
ATOM 596 N N . PRO A 1 73 ? -13.189 4.290 5.882 1.00 94.25 73 PRO A N 1
ATOM 597 C CA . PRO A 1 73 ? -12.185 3.310 6.278 1.00 94.25 73 PRO A CA 1
ATOM 598 C C . PRO A 1 73 ? -11.523 2.679 5.057 1.00 94.25 73 PRO A C 1
ATOM 600 O O . PRO A 1 73 ? -12.109 2.617 3.971 1.00 94.25 73 PRO A O 1
ATOM 603 N N . PHE A 1 74 ? -10.278 2.267 5.217 1.00 95.50 74 PHE A N 1
ATOM 604 C CA . PHE A 1 74 ? -9.564 1.513 4.207 1.00 95.50 74 PHE A CA 1
ATOM 605 C C . PHE A 1 74 ? -10.127 0.099 4.097 1.00 95.50 74 PHE A C 1
ATOM 607 O O . PHE A 1 74 ? -10.565 -0.490 5.088 1.00 95.50 74 PHE A O 1
ATOM 614 N N . THR A 1 75 ? -10.103 -0.440 2.883 1.00 95.81 75 THR A N 1
ATOM 615 C CA . THR A 1 75 ? -10.524 -1.817 2.582 1.00 95.81 75 THR A CA 1
ATOM 616 C C . THR A 1 75 ? -9.321 -2.726 2.344 1.00 95.81 75 THR A C 1
ATOM 618 O O . THR A 1 75 ? -8.227 -2.246 2.049 1.00 95.81 75 THR A O 1
ATOM 621 N N . MET A 1 76 ? -9.527 -4.047 2.405 1.00 93.19 76 MET A N 1
ATOM 622 C CA . MET A 1 76 ? -8.482 -5.023 2.064 1.00 93.19 76 MET A CA 1
ATOM 623 C C . MET A 1 76 ? -7.966 -4.812 0.637 1.00 93.19 76 MET A C 1
ATOM 625 O O . MET A 1 76 ? -6.767 -4.849 0.400 1.00 93.19 76 MET A O 1
ATOM 629 N N . HIS A 1 77 ? -8.869 -4.525 -0.304 1.00 92.19 77 HIS A N 1
ATOM 630 C CA . HIS A 1 77 ? -8.499 -4.233 -1.683 1.00 92.19 77 HIS A CA 1
ATOM 631 C C . HIS A 1 77 ? -7.597 -2.994 -1.780 1.00 92.19 77 HIS A C 1
ATOM 633 O O . HIS A 1 77 ? -6.546 -3.061 -2.402 1.00 92.19 77 HIS A O 1
ATOM 639 N N . GLU A 1 78 ? -7.948 -1.891 -1.107 1.00 94.06 78 GLU A N 1
ATOM 640 C CA . GLU A 1 78 ? -7.096 -0.692 -1.069 1.00 94.06 78 GLU A CA 1
ATOM 641 C C . GLU A 1 78 ? -5.725 -0.980 -0.436 1.00 94.06 78 GLU A C 1
ATOM 643 O O . GLU A 1 78 ? -4.716 -0.474 -0.921 1.00 94.06 78 GLU A O 1
ATOM 648 N N . LEU A 1 79 ? -5.672 -1.803 0.614 1.00 91.94 79 LEU A N 1
ATOM 649 C CA . LEU A 1 79 ? -4.418 -2.193 1.257 1.00 91.94 79 LEU A CA 1
ATOM 650 C C . LEU A 1 79 ? -3.526 -3.020 0.315 1.00 91.94 79 LEU A C 1
ATOM 652 O O . LEU A 1 79 ? -2.341 -2.725 0.182 1.00 91.94 79 LEU A O 1
ATOM 656 N N . MET A 1 80 ? -4.089 -4.014 -0.375 1.00 89.56 80 MET A N 1
ATOM 657 C CA . MET A 1 80 ? -3.337 -4.839 -1.329 1.00 89.56 80 MET A CA 1
ATOM 658 C C . MET A 1 80 ? -2.879 -4.026 -2.544 1.00 89.56 80 MET A C 1
ATOM 660 O O . MET A 1 80 ? -1.715 -4.110 -2.934 1.00 89.56 80 MET A O 1
ATOM 664 N N . SER A 1 81 ? -3.748 -3.168 -3.090 1.00 91.00 81 SER A N 1
ATOM 665 C CA . SER A 1 81 ? -3.382 -2.252 -4.174 1.00 91.00 81 SER A CA 1
ATOM 666 C C . SER A 1 81 ? -2.245 -1.325 -3.752 1.00 91.00 81 SER A C 1
ATOM 668 O O . SER A 1 81 ? -1.310 -1.124 -4.518 1.00 91.00 81 SER A O 1
ATOM 670 N N . PHE A 1 82 ? -2.266 -0.806 -2.522 1.00 91.69 82 PHE A N 1
ATOM 671 C CA . PHE A 1 82 ? -1.183 0.027 -2.002 1.00 91.69 82 PHE A CA 1
ATOM 672 C C . PHE A 1 82 ? 0.167 -0.696 -1.975 1.00 91.69 82 PHE A C 1
ATOM 674 O O . PHE A 1 82 ? 1.159 -0.118 -2.413 1.00 91.69 82 PHE A O 1
ATOM 681 N N . PHE A 1 83 ? 0.220 -1.947 -1.511 1.00 87.94 83 PHE A N 1
ATOM 682 C CA . PHE A 1 83 ? 1.466 -2.717 -1.541 1.00 87.94 83 PHE A CA 1
ATOM 683 C C . PHE A 1 83 ? 1.937 -2.993 -2.972 1.00 87.94 83 PHE A C 1
ATOM 685 O O . PHE A 1 83 ? 3.125 -2.862 -3.256 1.00 87.94 83 PHE A O 1
ATOM 692 N N . GLY A 1 84 ? 1.014 -3.280 -3.896 1.00 86.19 84 GLY A N 1
ATOM 693 C CA . GLY A 1 84 ? 1.333 -3.375 -5.322 1.00 86.19 84 GLY A CA 1
ATOM 694 C C . GLY A 1 84 ? 1.948 -2.085 -5.880 1.00 86.19 84 GLY A C 1
ATOM 695 O O . GLY A 1 84 ? 2.941 -2.138 -6.603 1.00 86.19 84 GLY A O 1
ATOM 696 N N . LEU A 1 85 ? 1.418 -0.919 -5.491 1.00 88.69 85 LEU A N 1
ATOM 697 C CA . LEU A 1 85 ? 1.980 0.379 -5.877 1.00 88.69 85 LEU A CA 1
ATOM 698 C C . LEU A 1 85 ? 3.377 0.611 -5.292 1.00 88.69 85 LEU A C 1
ATOM 700 O O . LEU A 1 85 ? 4.230 1.165 -5.981 1.00 88.69 85 LEU A O 1
ATOM 704 N N . LEU A 1 86 ? 3.625 0.188 -4.049 1.00 86.69 86 LEU A N 1
ATOM 705 C CA . LEU A 1 86 ? 4.959 0.283 -3.457 1.00 86.69 86 LEU A CA 1
ATOM 706 C C . LEU A 1 86 ? 5.971 -0.597 -4.204 1.00 86.69 86 LEU A C 1
ATOM 708 O O . LEU A 1 86 ? 7.056 -0.110 -4.506 1.00 86.69 86 LEU A O 1
ATOM 712 N N . PHE A 1 87 ? 5.608 -1.834 -4.570 1.00 81.75 87 PHE A N 1
ATOM 713 C CA . PHE A 1 87 ? 6.467 -2.690 -5.401 1.00 81.75 87 PHE A CA 1
ATOM 714 C C . PHE A 1 87 ? 6.764 -2.041 -6.753 1.00 81.75 87 PHE A C 1
ATOM 716 O O . PHE A 1 87 ? 7.911 -1.993 -7.188 1.00 81.75 87 PHE A O 1
ATOM 723 N N . TYR A 1 88 ? 5.741 -1.493 -7.408 1.00 83.31 88 TYR A N 1
ATOM 724 C CA . TYR A 1 88 ? 5.914 -0.821 -8.692 1.00 83.31 88 TYR A CA 1
ATOM 725 C C . TYR A 1 88 ? 6.868 0.383 -8.606 1.00 83.31 88 TYR A C 1
ATOM 727 O O . TYR A 1 88 ? 7.718 0.557 -9.482 1.00 83.31 88 TYR A O 1
ATOM 735 N N . MET A 1 89 ? 6.756 1.201 -7.554 1.00 83.19 89 MET A N 1
ATOM 736 C CA . MET A 1 89 ? 7.634 2.363 -7.340 1.00 83.19 89 MET A CA 1
ATOM 737 C C . MET A 1 89 ? 9.074 1.971 -7.034 1.00 83.19 89 MET A C 1
ATOM 739 O O . MET A 1 89 ? 9.989 2.681 -7.443 1.00 83.19 89 MET A O 1
ATOM 743 N N . GLU A 1 90 ? 9.269 0.849 -6.346 1.00 81.62 90 GLU A N 1
ATOM 744 C CA . GLU A 1 90 ? 10.600 0.316 -6.067 1.00 81.62 90 GLU A CA 1
ATOM 745 C C . GLU A 1 90 ? 11.304 -0.146 -7.351 1.00 81.62 90 GLU A C 1
ATOM 747 O O . GLU A 1 90 ? 12.494 0.092 -7.524 1.00 81.62 90 GLU A O 1
ATOM 752 N N . VAL A 1 91 ? 10.563 -0.756 -8.284 1.00 77.88 91 VAL A N 1
ATOM 753 C CA . VAL A 1 91 ? 11.125 -1.288 -9.538 1.00 77.88 91 VAL A CA 1
ATOM 754 C C . VAL A 1 91 ? 11.337 -0.201 -10.592 1.00 77.88 91 VAL A C 1
ATOM 756 O O . VAL A 1 91 ? 12.341 -0.208 -11.299 1.00 77.88 91 VAL A O 1
ATOM 759 N N . THR A 1 92 ? 10.391 0.727 -10.743 1.00 77.94 92 THR A N 1
ATOM 760 C CA . THR A 1 92 ? 10.414 1.689 -11.863 1.00 77.94 92 THR A CA 1
ATOM 761 C C . THR A 1 92 ? 11.152 2.991 -11.568 1.00 77.94 92 THR A C 1
ATOM 763 O O . THR A 1 92 ? 11.466 3.711 -12.511 1.00 77.94 92 THR A O 1
ATOM 766 N N . VAL A 1 93 ? 11.419 3.296 -10.292 1.00 77.25 93 VAL A N 1
ATOM 767 C CA . VAL A 1 93 ? 12.188 4.453 -9.791 1.00 77.25 93 VAL A CA 1
ATOM 768 C C . VAL A 1 93 ? 12.052 5.714 -10.663 1.00 77.25 93 VAL A C 1
ATOM 770 O O . VAL A 1 93 ? 13.001 6.202 -11.270 1.00 77.25 93 VAL A O 1
ATOM 773 N N . LYS A 1 94 ? 10.852 6.299 -10.688 1.00 78.62 94 LYS A N 1
ATOM 774 C CA . LYS A 1 94 ? 10.557 7.583 -11.356 1.00 78.62 94 LYS A CA 1
ATOM 775 C C . LYS A 1 94 ? 10.843 8.810 -10.477 1.00 78.62 94 LYS A C 1
ATOM 777 O O . LYS A 1 94 ? 10.574 9.942 -10.874 1.00 78.62 94 LYS A O 1
ATOM 782 N N . GLY A 1 95 ? 11.375 8.614 -9.270 1.00 80.75 95 GLY A N 1
ATOM 783 C CA . GLY A 1 95 ? 11.677 9.690 -8.323 1.00 80.75 95 GLY A CA 1
ATOM 784 C C . GLY A 1 95 ? 10.438 10.201 -7.582 1.00 80.75 95 GLY A C 1
ATOM 785 O O . GLY A 1 95 ? 9.925 9.528 -6.689 1.00 80.75 95 GLY A O 1
ATOM 786 N N . GLU A 1 96 ? 9.981 11.413 -7.897 1.00 81.25 96 GLU A N 1
ATOM 787 C CA . GLU A 1 96 ? 8.889 12.067 -7.165 1.00 81.25 96 GLU A CA 1
ATOM 788 C C . GLU A 1 96 ? 7.516 11.432 -7.431 1.00 81.25 96 GLU A C 1
ATOM 790 O O . GLU A 1 96 ? 7.232 10.972 -8.533 1.00 81.25 96 GLU A O 1
ATOM 795 N N . TYR A 1 97 ? 6.600 11.499 -6.453 1.00 82.75 97 TYR A N 1
ATOM 796 C CA . TYR A 1 97 ? 5.223 11.008 -6.623 1.00 82.75 97 TYR A CA 1
ATOM 797 C C . TYR A 1 97 ? 4.500 11.634 -7.824 1.00 82.75 97 TYR A C 1
ATOM 799 O O . TYR A 1 97 ? 3.706 10.963 -8.471 1.00 82.75 97 TYR A O 1
ATOM 807 N N . ALA A 1 98 ? 4.783 12.894 -8.161 1.00 80.38 98 ALA A N 1
ATOM 808 C CA . ALA A 1 98 ? 4.185 13.543 -9.328 1.00 80.38 98 ALA A CA 1
ATOM 809 C C . ALA A 1 98 ? 4.515 12.821 -10.648 1.00 80.38 98 ALA A C 1
ATOM 811 O O . ALA A 1 98 ? 3.735 12.889 -11.5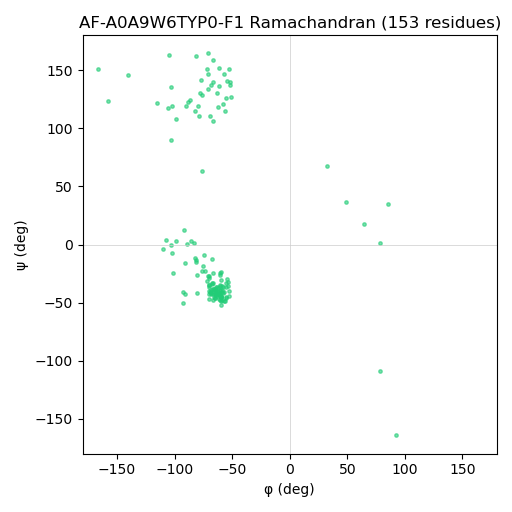89 1.00 80.38 98 ALA A O 1
ATOM 812 N N . ASN A 1 99 ? 5.622 12.079 -10.699 1.00 81.94 99 ASN A N 1
ATOM 813 C CA . ASN A 1 99 ? 6.010 11.322 -11.884 1.00 81.94 99 ASN A CA 1
ATOM 814 C C . ASN A 1 99 ? 5.269 9.987 -11.997 1.00 81.94 99 ASN A C 1
ATOM 816 O O . ASN A 1 99 ? 5.292 9.380 -13.055 1.00 81.94 99 ASN A O 1
ATOM 820 N N . TYR A 1 100 ? 4.593 9.524 -10.944 1.00 84.69 100 TYR A N 1
ATOM 821 C CA . TYR A 1 100 ? 3.785 8.301 -10.979 1.00 84.69 100 TYR A CA 1
ATOM 822 C C . TYR A 1 100 ? 2.281 8.574 -11.116 1.00 84.69 100 TYR A C 1
ATOM 824 O O . TYR A 1 100 ? 1.535 7.710 -11.570 1.00 84.69 100 TYR A O 1
ATOM 832 N N . TRP A 1 101 ? 1.831 9.761 -10.703 1.00 89.44 101 TRP A N 1
ATOM 833 C CA . TRP A 1 101 ? 0.426 10.162 -10.734 1.00 89.44 101 TRP A CA 1
ATOM 834 C C . TRP A 1 101 ? 0.204 11.318 -11.700 1.00 89.44 101 TRP A C 1
ATOM 836 O O . TRP A 1 101 ? 0.749 12.406 -11.511 1.00 89.44 101 TRP A O 1
ATOM 846 N N . GLY A 1 102 ? -0.667 11.104 -12.682 1.00 80.06 102 GLY A N 1
ATOM 847 C CA . GLY A 1 102 ? -0.989 12.077 -13.715 1.00 80.06 102 GLY A CA 1
ATOM 848 C C . GLY A 1 102 ? -0.129 11.930 -14.968 1.00 80.06 102 GLY A C 1
ATOM 849 O O . GLY A 1 102 ? 0.496 10.898 -15.222 1.00 80.06 102 GLY A O 1
ATOM 850 N N . ARG A 1 103 ? -0.141 12.984 -15.793 1.00 73.94 103 ARG A N 1
ATOM 851 C CA . ARG A 1 103 ? 0.423 12.953 -17.145 1.00 73.94 103 ARG A CA 1
ATOM 852 C C . ARG A 1 103 ? 1.924 12.679 -17.106 1.00 73.94 103 ARG A C 1
ATOM 854 O O . ARG A 1 103 ? 2.695 13.485 -16.590 1.00 73.94 103 ARG A O 1
ATOM 861 N N . GLN A 1 104 ? 2.322 11.568 -17.708 1.00 74.56 104 GLN A N 1
ATOM 862 C CA . GLN A 1 104 ? 3.710 11.143 -17.749 1.00 74.56 104 GLN A CA 1
ATOM 863 C C . GLN A 1 104 ? 4.468 11.982 -18.786 1.00 74.56 104 GLN A C 1
ATOM 865 O O . GLN A 1 104 ? 4.043 12.114 -19.937 1.00 74.56 104 GLN A O 1
ATOM 870 N N . ALA A 1 105 ? 5.602 12.567 -18.387 1.00 68.56 105 ALA A N 1
ATOM 871 C CA . ALA A 1 105 ? 6.463 13.307 -19.313 1.00 68.56 105 ALA A CA 1
ATOM 872 C C . ALA A 1 105 ? 6.981 12.392 -20.439 1.00 68.56 105 ALA A C 1
ATOM 874 O O . ALA A 1 105 ? 7.063 12.803 -21.595 1.00 68.56 105 ALA A O 1
ATOM 875 N N . GLU A 1 106 ? 7.245 11.128 -20.101 1.00 66.94 106 GLU A N 1
ATOM 876 C CA . GLU A 1 106 ? 7.677 10.073 -21.019 1.00 66.94 106 GLU A CA 1
ATOM 877 C C . GLU A 1 106 ? 6.688 9.840 -22.165 1.00 66.94 106 GLU A C 1
ATOM 879 O O . GLU A 1 106 ? 7.124 9.649 -23.295 1.00 66.94 106 GLU A O 1
ATOM 884 N N . ASP A 1 107 ? 5.379 9.943 -21.927 1.00 70.94 107 ASP A N 1
ATOM 885 C CA . ASP A 1 107 ? 4.369 9.742 -22.976 1.00 70.94 107 ASP A CA 1
ATOM 886 C C . ASP A 1 107 ? 4.498 10.783 -24.081 1.00 70.94 107 ASP A C 1
ATOM 888 O O . ASP A 1 107 ? 4.321 10.501 -25.265 1.00 70.94 107 ASP A O 1
ATOM 892 N N . SER A 1 108 ? 4.842 12.009 -23.685 1.00 67.75 108 SER A N 1
ATOM 893 C CA . SER A 1 108 ? 5.004 13.124 -24.617 1.00 67.75 108 SER A CA 1
ATOM 894 C C . SER A 1 108 ? 6.362 13.097 -25.323 1.00 67.75 108 SER A C 1
ATOM 896 O O . SER A 1 108 ? 6.476 13.621 -26.427 1.00 67.75 108 SER A O 1
ATOM 898 N N . ILE A 1 109 ? 7.385 12.503 -24.698 1.00 66.81 109 ILE A N 1
ATOM 899 C CA . ILE A 1 109 ? 8.764 12.475 -25.213 1.00 66.81 109 ILE A CA 1
ATOM 900 C C . ILE A 1 109 ? 9.017 11.232 -26.075 1.00 66.81 109 ILE A C 1
ATOM 902 O O . ILE A 1 109 ? 9.639 11.330 -27.130 1.00 66.81 109 ILE A O 1
ATOM 906 N N . PHE A 1 110 ? 8.532 10.071 -25.642 1.00 71.44 110 PHE A N 1
ATOM 907 C CA . PHE A 1 110 ? 8.827 8.769 -26.244 1.00 71.44 110 PHE A CA 1
ATOM 908 C C . PHE A 1 110 ? 7.628 8.153 -26.975 1.00 71.44 110 PHE A C 1
ATOM 910 O O . PHE A 1 110 ? 7.768 7.088 -27.571 1.00 71.44 110 PHE A O 1
ATOM 917 N N . GLY A 1 111 ? 6.451 8.792 -26.936 1.00 62.12 111 GLY A N 1
ATOM 918 C CA . GLY A 1 111 ? 5.228 8.253 -27.542 1.00 62.12 111 GLY A CA 1
ATOM 919 C C . GLY A 1 111 ? 4.735 6.958 -26.884 1.00 62.12 111 GLY A C 1
ATOM 920 O O . GLY A 1 111 ? 3.962 6.217 -27.488 1.00 62.12 111 GLY A O 1
ATOM 921 N N . ALA A 1 112 ? 5.209 6.665 -25.671 1.00 63.00 112 ALA A N 1
ATOM 922 C CA . ALA A 1 112 ? 4.788 5.520 -24.875 1.00 63.00 112 ALA A CA 1
ATOM 923 C C . ALA A 1 112 ? 3.467 5.819 -24.140 1.00 63.00 112 ALA A C 1
ATOM 925 O O . ALA A 1 112 ? 3.084 6.975 -23.987 1.00 63.00 112 ALA A O 1
ATOM 926 N N . SER A 1 113 ? 2.767 4.780 -23.675 1.00 65.88 113 SER A N 1
ATOM 927 C CA . SER A 1 113 ? 1.706 4.936 -22.672 1.00 65.88 113 SER A CA 1
ATOM 928 C C . SER A 1 113 ? 2.240 4.487 -21.315 1.00 65.88 113 SER A C 1
ATOM 930 O O . SER A 1 113 ? 2.187 3.304 -20.965 1.00 65.88 113 SER A O 1
ATOM 932 N N . GLY A 1 114 ? 2.815 5.417 -20.570 1.00 66.69 114 GLY A N 1
ATOM 933 C CA . GLY A 1 114 ? 3.214 5.217 -19.192 1.00 66.69 114 GLY A CA 1
ATOM 934 C C . GLY A 1 114 ? 2.005 4.883 -18.322 1.00 66.69 114 GLY A C 1
ATOM 935 O O . GLY A 1 114 ? 0.862 5.246 -18.609 1.00 66.69 114 GLY A O 1
ATOM 936 N N . VAL A 1 115 ? 2.255 4.141 -17.248 1.00 75.25 115 VAL A N 1
ATOM 937 C CA . VAL A 1 115 ? 1.198 3.735 -16.322 1.00 75.25 115 VAL A CA 1
ATOM 938 C C . VAL A 1 115 ? 0.871 4.910 -15.401 1.00 75.25 115 VAL A C 1
ATOM 940 O O . VAL A 1 115 ? 1.674 5.257 -14.538 1.00 75.25 115 VAL A O 1
ATOM 943 N N . ASP A 1 116 ? -0.315 5.498 -15.566 1.00 84.38 116 ASP A N 1
ATOM 944 C CA . ASP A 1 116 ? -0.866 6.476 -14.622 1.00 84.38 116 ASP A CA 1
ATOM 945 C C . ASP A 1 116 ? -1.543 5.761 -13.444 1.00 84.38 116 ASP A C 1
ATOM 947 O O . ASP A 1 116 ? -2.564 5.077 -13.598 1.00 84.38 116 ASP A O 1
ATOM 951 N N . LEU A 1 117 ? -0.980 5.940 -12.247 1.00 88.25 117 LEU A N 1
ATOM 952 C CA . LEU A 1 117 ? -1.474 5.306 -11.025 1.00 88.25 117 LEU A CA 1
ATOM 953 C C . LEU A 1 117 ? -2.767 5.926 -10.484 1.00 88.25 117 LEU A C 1
ATOM 955 O O . LEU A 1 117 ? -3.382 5.343 -9.584 1.00 88.25 117 LEU A O 1
ATOM 959 N N . GLU A 1 118 ? -3.220 7.063 -11.022 1.00 88.31 118 GLU A N 1
ATOM 960 C CA . GLU A 1 118 ? -4.460 7.718 -10.587 1.00 88.31 118 GLU A CA 1
ATOM 961 C C . GLU A 1 118 ? -5.686 6.806 -10.775 1.00 88.31 118 GLU A C 1
ATOM 963 O O . GLU A 1 118 ? -6.603 6.827 -9.952 1.00 88.31 118 GLU A O 1
ATOM 968 N N . ASN A 1 119 ? -5.655 5.927 -11.784 1.00 85.88 119 ASN A N 1
ATOM 969 C CA . ASN A 1 119 ? -6.709 4.940 -12.046 1.00 85.88 119 ASN A CA 1
ATOM 970 C C . ASN A 1 119 ? -6.694 3.744 -11.076 1.00 85.88 119 ASN A C 1
ATOM 972 O O . ASN A 1 119 ? -7.697 3.041 -10.957 1.00 85.88 119 ASN A O 1
ATOM 976 N N . VAL A 1 120 ? -5.576 3.501 -10.384 1.00 90.00 120 VAL A N 1
ATOM 977 C CA . VAL A 1 120 ? -5.437 2.409 -9.404 1.00 90.00 120 VAL A CA 1
ATOM 978 C C . VAL A 1 120 ? -5.783 2.907 -8.004 1.00 90.00 120 VAL A C 1
ATOM 980 O O . VAL A 1 120 ? -6.575 2.297 -7.284 1.00 90.00 120 VAL A O 1
ATOM 983 N N . MET A 1 121 ? -5.190 4.031 -7.601 1.00 93.31 121 MET A N 1
ATOM 984 C CA . MET A 1 121 ? -5.471 4.682 -6.327 1.00 93.31 121 MET A CA 1
ATOM 985 C C . MET A 1 121 ? -5.076 6.152 -6.402 1.00 93.31 121 MET A C 1
ATOM 987 O O . MET A 1 121 ? -3.907 6.463 -6.595 1.00 93.31 121 MET A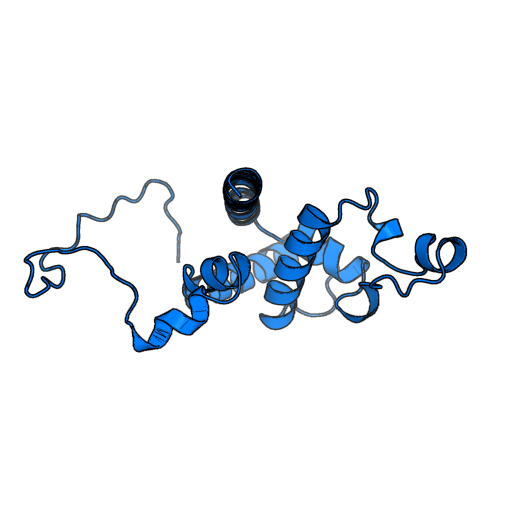 O 1
ATOM 991 N N . HIS A 1 122 ? -6.017 7.055 -6.128 1.00 92.75 122 HIS A N 1
ATOM 992 C CA . HIS A 1 122 ? -5.733 8.490 -6.053 1.00 92.75 122 HIS A CA 1
ATOM 993 C C . HIS A 1 122 ? -4.560 8.811 -5.111 1.00 92.75 122 HIS A C 1
ATOM 995 O O . HIS A 1 122 ? -4.529 8.333 -3.967 1.00 92.75 122 HIS A O 1
ATOM 1001 N N . LEU A 1 123 ? -3.670 9.723 -5.518 1.00 91.62 123 LEU A N 1
ATOM 1002 C CA . LEU A 1 123 ? -2.479 10.104 -4.735 1.00 91.62 123 LEU A CA 1
ATOM 1003 C C . LEU A 1 123 ? -2.807 10.511 -3.288 1.00 91.62 123 LEU A C 1
ATOM 1005 O O . LEU A 1 123 ? -2.099 10.162 -2.340 1.00 91.62 123 LEU A O 1
ATOM 1009 N N . LYS A 1 124 ? -3.910 11.241 -3.083 1.00 91.88 124 LYS A N 1
ATOM 1010 C CA . LYS A 1 124 ? -4.349 11.641 -1.736 1.00 91.88 124 LYS A CA 1
ATOM 1011 C C . LYS A 1 124 ? -4.676 10.427 -0.863 1.00 91.88 124 LYS A C 1
ATOM 1013 O O . LYS A 1 124 ? -4.329 10.406 0.317 1.00 91.88 124 LYS A O 1
ATOM 1018 N N . ARG A 1 125 ? -5.326 9.414 -1.442 1.00 93.56 125 ARG A N 1
ATOM 1019 C CA . ARG A 1 125 ? -5.690 8.179 -0.739 1.00 93.56 125 ARG A CA 1
ATOM 1020 C C . ARG A 1 125 ? -4.444 7.369 -0.390 1.00 93.56 125 ARG A C 1
ATOM 1022 O O . ARG A 1 125 ? -4.327 6.943 0.756 1.00 93.56 125 ARG A O 1
ATOM 1029 N N . PHE A 1 126 ? -3.497 7.268 -1.323 1.00 92.75 126 PHE A N 1
ATOM 1030 C CA . PHE A 1 126 ? -2.190 6.650 -1.096 1.00 92.75 126 PHE A CA 1
ATOM 1031 C C . PHE A 1 126 ? -1.440 7.309 0.070 1.00 92.75 126 PHE A C 1
ATOM 1033 O O . PHE A 1 126 ? -0.997 6.624 0.992 1.00 92.75 126 PHE A O 1
ATOM 1040 N N . LYS A 1 127 ? -1.356 8.647 0.088 1.00 91.44 127 LYS A N 1
ATOM 1041 C CA . LYS A 1 127 ? -0.689 9.392 1.172 1.00 91.44 127 LYS A CA 1
ATOM 1042 C C . LYS A 1 127 ? -1.348 9.154 2.531 1.00 91.44 127 LYS A C 1
ATOM 1044 O O . LYS A 1 127 ? -0.637 8.934 3.507 1.00 91.44 127 LYS A O 1
ATOM 1049 N N . HIS A 1 128 ? -2.681 9.152 2.595 1.00 93.00 128 HIS A N 1
ATOM 1050 C CA . HIS A 1 128 ? -3.392 8.862 3.843 1.00 93.00 128 HIS A CA 1
ATOM 1051 C C . HIS A 1 128 ? -3.110 7.441 4.346 1.00 93.00 128 HIS A C 1
ATOM 1053 O O . HIS A 1 128 ? -2.885 7.261 5.539 1.00 93.00 128 HIS A O 1
ATOM 1059 N N . LEU A 1 129 ? -3.095 6.441 3.458 1.00 92.44 129 LEU A N 1
ATOM 1060 C CA . LEU A 1 129 ? -2.830 5.055 3.852 1.00 92.44 129 LEU A CA 1
ATOM 1061 C C . LEU A 1 129 ? -1.365 4.866 4.283 1.00 92.44 129 LEU A C 1
ATOM 1063 O O . LEU A 1 129 ? -1.106 4.277 5.330 1.00 92.44 129 LEU A O 1
ATOM 1067 N N . ARG A 1 130 ? -0.408 5.483 3.574 1.00 90.38 130 ARG A N 1
ATOM 1068 C CA . ARG A 1 130 ? 1.012 5.520 3.976 1.00 90.38 130 ARG A CA 1
ATOM 1069 C C . ARG A 1 130 ? 1.216 6.171 5.348 1.00 90.38 130 ARG A C 1
ATOM 1071 O O . ARG A 1 130 ? 2.062 5.727 6.126 1.00 90.38 130 ARG A O 1
ATOM 1078 N N . GLN A 1 131 ? 0.470 7.233 5.641 1.00 89.81 131 GLN A N 1
ATOM 1079 C CA . GLN A 1 131 ? 0.518 7.903 6.939 1.00 89.81 131 GLN A CA 1
ATOM 1080 C C . GLN A 1 131 ? -0.061 7.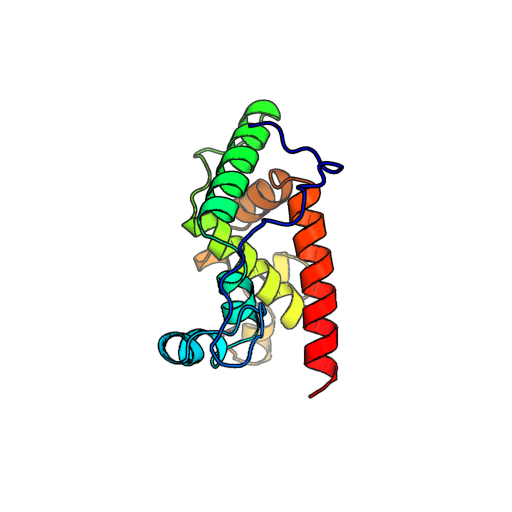016 8.049 1.00 89.81 131 GLN A C 1
ATOM 1082 O O . GLN A 1 131 ? 0.534 6.945 9.119 1.00 89.81 131 GLN A O 1
ATOM 1087 N N . ALA A 1 132 ? -1.171 6.326 7.776 1.00 89.69 132 ALA A N 1
ATOM 1088 C CA . ALA A 1 132 ? -1.896 5.508 8.746 1.00 89.69 132 ALA A CA 1
ATOM 1089 C C . ALA A 1 132 ? -1.242 4.153 9.067 1.00 89.69 132 ALA A C 1
ATOM 1091 O O . ALA A 1 132 ? -1.524 3.575 10.111 1.00 89.69 132 ALA A O 1
ATOM 1092 N N . LEU A 1 133 ? -0.397 3.632 8.174 1.00 87.19 133 LEU A N 1
ATOM 1093 C CA . LEU A 1 133 ? 0.312 2.368 8.378 1.00 87.19 133 LEU A CA 1
ATOM 1094 C C . LEU A 1 133 ? 1.241 2.422 9.598 1.00 87.19 133 LEU A C 1
ATOM 1096 O O . LEU A 1 133 ? 1.995 3.388 9.770 1.00 87.19 133 LEU A O 1
ATOM 1100 N N . SER A 1 134 ? 1.228 1.358 10.403 1.00 72.06 134 SER A N 1
ATOM 1101 C CA . SER A 1 134 ? 2.072 1.254 11.595 1.00 72.06 134 SER A CA 1
ATOM 1102 C C . SER A 1 134 ? 3.565 1.159 11.249 1.00 72.06 134 SER A C 1
ATOM 1104 O O . SER A 1 134 ? 3.953 0.812 10.126 1.00 72.06 134 SER A O 1
ATOM 1106 N N . SER A 1 135 ? 4.421 1.494 12.215 1.00 67.19 135 SER A N 1
ATOM 1107 C CA . SER A 1 135 ? 5.883 1.396 12.111 1.00 67.19 135 SER A CA 1
ATOM 1108 C C . SER A 1 135 ? 6.360 -0.027 11.829 1.00 67.19 135 SER A C 1
ATOM 1110 O O . SER A 1 135 ? 7.299 -0.211 11.059 1.00 67.19 135 SER A O 1
ATOM 1112 N N . GLU A 1 136 ? 5.692 -1.027 12.395 1.00 64.88 136 GLU A N 1
ATOM 1113 C CA . GLU A 1 136 ? 6.060 -2.443 12.290 1.00 64.88 136 GLU A CA 1
ATOM 1114 C C . GLU A 1 136 ? 5.808 -2.957 10.872 1.00 64.88 136 GLU A C 1
ATOM 1116 O O . GLU A 1 136 ? 6.662 -3.614 10.283 1.00 64.88 136 GLU A O 1
ATOM 1121 N N . VAL A 1 137 ? 4.674 -2.590 10.270 1.00 68.44 137 VAL A N 1
ATOM 1122 C CA . VAL A 1 137 ? 4.364 -2.973 8.884 1.00 68.44 137 VAL A CA 1
ATOM 1123 C C . VAL A 1 137 ? 5.264 -2.227 7.898 1.00 68.44 137 VAL A C 1
ATOM 1125 O O . VAL A 1 137 ? 5.704 -2.799 6.902 1.00 68.44 137 VAL A O 1
ATOM 1128 N N . LYS A 1 138 ? 5.611 -0.967 8.196 1.00 68.19 138 LYS A N 1
ATOM 1129 C CA . LYS A 1 138 ? 6.626 -0.215 7.437 1.00 68.19 138 LYS A CA 1
ATOM 1130 C C . LYS A 1 138 ? 8.007 -0.875 7.525 1.00 68.19 138 LYS A C 1
ATOM 1132 O O . LYS A 1 138 ? 8.734 -0.877 6.535 1.00 68.19 138 LYS A O 1
ATOM 1137 N N . PHE A 1 139 ? 8.360 -1.436 8.680 1.00 63.59 139 PHE A N 1
ATOM 1138 C CA . PHE A 1 139 ? 9.614 -2.160 8.881 1.00 63.59 139 PHE A CA 1
ATOM 1139 C C . PHE A 1 139 ? 9.630 -3.496 8.129 1.00 63.59 139 PHE A C 1
ATOM 1141 O O . PHE A 1 139 ? 10.583 -3.759 7.399 1.00 63.59 139 PHE A O 1
ATOM 1148 N N . LEU A 1 140 ? 8.554 -4.287 8.225 1.00 65.31 140 LEU A N 1
ATOM 1149 C CA . LEU A 1 140 ? 8.388 -5.519 7.446 1.00 65.31 140 LEU A CA 1
ATOM 1150 C C . LEU A 1 140 ? 8.520 -5.245 5.949 1.00 65.31 140 LEU A C 1
ATOM 1152 O O . LEU A 1 140 ? 9.271 -5.935 5.268 1.00 65.31 140 LEU A O 1
ATOM 1156 N N . TRP A 1 141 ? 7.863 -4.195 5.450 1.00 66.00 141 TRP A N 1
ATOM 1157 C CA . TRP A 1 141 ? 8.005 -3.777 4.058 1.00 66.00 141 TRP A CA 1
ATOM 1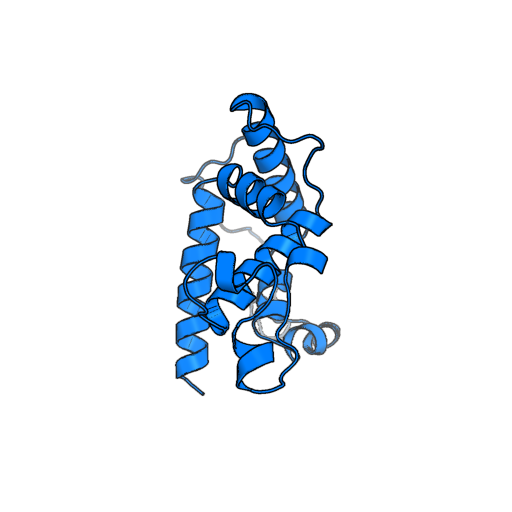158 C C . TRP A 1 141 ? 9.460 -3.471 3.687 1.00 66.00 141 TRP A C 1
ATOM 1160 O O . TRP A 1 141 ? 9.949 -3.963 2.675 1.00 66.00 141 TRP A O 1
ATOM 1170 N N . ARG A 1 142 ? 10.166 -2.684 4.508 1.00 66.25 142 ARG A N 1
ATOM 1171 C CA . ARG A 1 142 ? 11.564 -2.314 4.251 1.00 66.25 142 ARG A CA 1
ATOM 1172 C C . ARG A 1 142 ? 12.470 -3.541 4.174 1.00 66.25 142 ARG A C 1
ATOM 1174 O O . ARG A 1 142 ? 13.246 -3.657 3.235 1.00 66.25 142 ARG A O 1
ATOM 1181 N N . HIS A 1 143 ? 12.306 -4.471 5.109 1.00 63.03 143 HIS A N 1
ATOM 1182 C CA . HIS A 1 143 ? 13.070 -5.712 5.119 1.00 63.03 143 HIS A CA 1
ATOM 1183 C C . HIS A 1 143 ? 12.776 -6.580 3.885 1.00 63.03 143 HIS A C 1
ATOM 1185 O O . HIS A 1 143 ? 13.685 -7.129 3.274 1.00 63.03 143 HIS A O 1
ATOM 1191 N N . CYS A 1 144 ? 11.514 -6.649 3.457 1.00 60.44 144 CYS A N 1
ATOM 1192 C CA . CYS A 1 144 ? 11.131 -7.415 2.269 1.00 60.44 144 CYS A CA 1
ATOM 1193 C C . CYS A 1 144 ? 11.624 -6.772 0.968 1.00 60.44 144 CYS A C 1
ATOM 1195 O O . CYS A 1 144 ? 12.036 -7.481 0.055 1.00 60.44 144 CYS A O 1
ATOM 1197 N N . SER A 1 145 ? 11.629 -5.441 0.894 1.00 59.38 145 SER A N 1
ATOM 1198 C CA . SER A 1 145 ? 12.199 -4.691 -0.228 1.00 59.38 145 SER A CA 1
ATOM 1199 C C . SER A 1 145 ? 13.700 -4.958 -0.378 1.00 59.38 145 SER A C 1
ATOM 1201 O O . SER A 1 145 ? 14.184 -5.152 -1.489 1.00 59.38 145 SER A O 1
ATOM 1203 N N . GLU A 1 146 ? 14.430 -5.018 0.739 1.00 60.56 146 GLU A N 1
ATOM 1204 C CA . GLU A 1 146 ? 15.862 -5.344 0.759 1.00 60.56 146 GLU A CA 1
ATOM 1205 C C . GLU A 1 146 ? 16.123 -6.786 0.287 1.00 60.56 146 GLU A C 1
ATOM 1207 O O . GLU A 1 146 ? 17.037 -7.012 -0.506 1.00 60.56 146 GLU A O 1
ATOM 1212 N N . ILE A 1 147 ? 15.287 -7.749 0.697 1.00 55.84 147 ILE A N 1
ATOM 1213 C CA . ILE A 1 147 ? 15.375 -9.149 0.243 1.00 55.84 147 ILE A CA 1
ATOM 1214 C C . ILE A 1 147 ? 15.092 -9.260 -1.263 1.00 55.84 147 ILE A C 1
ATOM 1216 O O . ILE A 1 147 ? 15.854 -9.899 -1.986 1.00 55.84 147 ILE A O 1
ATOM 1220 N N . GLN A 1 148 ? 14.045 -8.600 -1.769 1.00 52.38 148 GLN A N 1
ATOM 1221 C CA . GLN A 1 148 ? 13.714 -8.663 -3.197 1.00 52.38 148 GLN A CA 1
ATOM 1222 C C . GLN A 1 148 ? 14.759 -7.987 -4.092 1.00 52.38 148 GLN A C 1
ATOM 1224 O O . GLN A 1 148 ? 15.018 -8.478 -5.190 1.00 52.38 148 GLN A O 1
ATOM 1229 N N . GLN A 1 149 ? 15.398 -6.904 -3.637 1.00 53.28 149 GLN A N 1
ATOM 1230 C CA . GLN A 1 149 ? 16.528 -6.310 -4.361 1.00 53.28 149 GLN A CA 1
ATOM 1231 C C . GLN A 1 149 ? 17.731 -7.263 -4.433 1.00 53.28 149 GLN A C 1
ATOM 1233 O O . GLN A 1 149 ? 18.403 -7.309 -5.461 1.00 53.28 149 GLN A O 1
ATOM 1238 N N . GLN A 1 150 ? 17.998 -8.043 -3.381 1.00 50.00 150 GLN A N 1
ATOM 1239 C CA . GLN A 1 150 ? 19.092 -9.021 -3.382 1.00 50.00 150 GLN A CA 1
ATOM 1240 C C . GLN A 1 150 ? 18.835 -10.186 -4.346 1.00 50.00 150 GLN A C 1
ATOM 1242 O O . GLN A 1 150 ? 19.757 -10.603 -5.045 1.00 50.00 150 GLN A O 1
ATOM 1247 N N . GLU A 1 151 ? 17.596 -10.676 -4.438 1.00 43.19 151 GLU A N 1
ATOM 1248 C CA . GLU A 1 151 ? 17.238 -11.742 -5.386 1.00 43.19 151 GLU A CA 1
ATOM 1249 C C . GLU A 1 151 ? 17.263 -11.269 -6.849 1.00 43.19 151 GLU A C 1
ATOM 1251 O O . GLU A 1 151 ? 17.684 -12.022 -7.725 1.00 43.19 151 GLU A O 1
ATOM 1256 N N . PHE A 1 152 ? 16.894 -10.014 -7.130 1.00 38.06 152 PHE A N 1
ATOM 1257 C CA . PHE A 1 152 ? 16.927 -9.458 -8.491 1.00 38.06 152 PHE A CA 1
ATOM 1258 C C . PHE A 1 152 ? 18.344 -9.224 -9.039 1.00 38.06 152 PHE A C 1
ATOM 1260 O O . PHE A 1 152 ? 18.531 -9.249 -10.251 1.00 38.06 152 PHE A O 1
ATOM 1267 N N . VAL A 1 153 ? 19.342 -9.000 -8.177 1.00 38.81 153 VAL A N 1
ATOM 1268 C CA . VAL A 1 153 ? 20.754 -8.828 -8.584 1.00 38.81 153 VAL A CA 1
ATOM 1269 C C . VAL A 1 153 ? 21.450 -10.178 -8.826 1.00 38.81 153 VAL A C 1
ATOM 1271 O O . VAL A 1 153 ? 22.514 -10.226 -9.439 1.00 38.81 153 VAL A O 1
ATOM 1274 N N . ALA A 1 154 ? 20.856 -11.282 -8.366 1.00 39.19 154 ALA A N 1
ATOM 1275 C CA . ALA A 1 154 ? 21.398 -12.630 -8.515 1.00 39.19 154 ALA A CA 1
ATOM 1276 C C . ALA A 1 154 ? 20.969 -13.352 -9.815 1.00 39.19 154 ALA A C 1
ATOM 1278 O O . ALA A 1 154 ? 21.380 -14.498 -10.010 1.00 39.19 154 ALA A O 1
ATOM 1279 N N . CYS A 1 155 ? 20.171 -12.712 -10.683 1.00 34.16 155 CYS A N 1
ATOM 1280 C CA . CYS A 1 155 ? 19.793 -13.206 -12.018 1.00 34.16 155 CYS A CA 1
ATOM 1281 C C . CYS A 1 155 ? 20.582 -12.520 -13.139 1.00 34.16 155 CYS A C 1
ATOM 1283 O O . CYS A 1 155 ? 20.655 -11.271 -13.137 1.00 34.16 155 CYS A O 1
#

Radius of gyration: 19.41 Å; Cα contacts (8 Å, |Δi|>4): 85; chains: 1; bounding box: 36×53×51 Å

Foldseek 3Di:
DDDDPPDDDDDDPPQDQDPVRDSDDDDDPVCVVQPVPDPVSVVVVVDDPVNLVVQQVQLQVQCVVVVLPDPDRDDSLNVVLLLVVVVVCLVPVPDDPVCQADDHPCCVVVVDDHHHCCVSPNPSRSVSSVVSGDPVVVVVSVVVSVVVVVVVVVD

Secondary structure (DSSP, 8-state):
----TT-PPPPPTT----TTS----PPPGGGHHHHSS-HHHHHHHHS-HHHHHHHHHHHHHHHHHTT---SS---HHHHHHHHHHHHHHHHH--SSGGGTSSS-HHHHHH------GGGTS-HHHHHHHHHHS-HHHHHHHHHHHHHHHHHHHT-

Solvent-accessible surface area (backbone atoms only — not comparable to full-atom values): 9685 Å² total; per-residue (Å²): 139,85,87,60,96,82,67,77,76,77,80,74,83,83,66,71,66,45,98,86,70,45,70,74,91,68,83,53,74,92,55,44,70,61,52,72,75,38,76,67,48,37,55,58,69,73,51,56,71,66,57,56,50,49,52,49,52,52,24,42,50,44,24,61,77,68,64,51,93,64,95,62,80,80,47,72,66,59,54,53,50,49,53,54,51,52,54,49,50,69,74,65,62,68,79,55,69,66,60,42,42,54,86,42,68,58,29,77,74,70,72,47,86,66,79,50,39,50,84,79,52,44,68,69,60,51,51,52,50,65,66,28,48,51,70,66,59,54,46,53,49,51,56,50,52,55,52,53,54,54,58,62,70,73,107

InterPro domains:
  IPR029526 PiggyBac transposable element-derived protein [PF13843] (43-134)

Organism: NCBI:txid1490495

Sequence (155 aa):
MHFDPNGHLEEPVGLFQREDGSTSSVLKEEYRHMFEHSASSSFFAYLPLYFWQQVLHETNNYASVNAIPIKKPFTMHELMSFFGLLFYMEVTVKGEYANYWGRQAEDSIFGASGVDLENVMHLKRFKHLRQALSSEVKFLWRHCSEIQQQEFVAC

Mean predicted aligned error: 12.97 Å

pLDDT: mean 74.43, std 15.04, range [34.16, 95.81]